Protein AF-A0A1E3A9C6-F1 (afdb_monomer_lite)

Foldseek 3Di:
DDDDKDWDFDPPDPPARWGWIQDPVGIDTDGHPVSVVVVVVVRVVVVVVVVVD

Radius of gyration: 12.29 Å; chains: 1; bounding box: 37×19×24 Å

Secondary structure (DSSP, 8-state):
-----EEEE---STT---EEEE-SS-EEEESSHHHHHHHHHHHHHHHHHHTT-

Sequence (53 aa):
MEYTFKITISACAHHTWQGVLQTETGSHPFMNELELLDAISNQMYLEDMEVFS

pLDDT: mean 81.18, std 11.12, range [51.84, 93.0]

Organism: NCBI:txid1432052

Structure (mmCIF, N/CA/C/O backbone):
data_AF-A0A1E3A9C6-F1
#
_entry.id   AF-A0A1E3A9C6-F1
#
loop_
_atom_site.group_PDB
_atom_site.id
_atom_site.type_symbol
_atom_site.label_atom_id
_atom_site.label_alt_id
_atom_site.label_comp_id
_atom_site.label_asym_id
_atom_site.label_entity_id
_atom_site.label_seq_id
_atom_site.pdbx_PDB_ins_code
_atom_site.Cartn_x
_atom_site.Cartn_y
_atom_site.Cartn_z
_atom_site.occupancy
_atom_site.B_iso_or_equiv
_atom_site.auth_seq_id
_atom_site.auth_comp_id
_atom_site.auth_asym_id
_atom_site.auth_atom_id
_atom_site.pdbx_PDB_model_num
ATOM 1 N N . MET A 1 1 ? -9.646 14.333 10.673 1.00 65.19 1 MET A N 1
ATOM 2 C CA . MET A 1 1 ? -9.113 13.050 11.167 1.00 65.19 1 MET A CA 1
ATOM 3 C C . MET A 1 1 ? -7.827 12.773 10.417 1.00 65.19 1 MET A C 1
ATOM 5 O O . MET A 1 1 ? -7.714 13.206 9.276 1.00 65.19 1 MET A O 1
ATOM 9 N N . GLU A 1 2 ? -6.846 12.173 11.078 1.00 74.06 2 GLU A N 1
ATOM 10 C CA . GLU A 1 2 ? -5.580 11.775 10.460 1.00 74.06 2 GLU A CA 1
ATOM 11 C C . GLU A 1 2 ? -5.619 10.261 10.257 1.00 74.06 2 GLU A C 1
ATOM 13 O O . GLU A 1 2 ? -5.927 9.535 11.200 1.00 74.06 2 GLU A O 1
ATOM 18 N N . TYR A 1 3 ? -5.335 9.805 9.037 1.00 76.38 3 TYR A N 1
ATOM 19 C CA . TYR A 1 3 ? -5.316 8.388 8.686 1.00 76.38 3 TYR A CA 1
ATOM 20 C C . TYR A 1 3 ? -3.874 7.948 8.456 1.00 76.38 3 TYR A C 1
ATOM 22 O O . TYR A 1 3 ? -3.123 8.598 7.727 1.00 76.38 3 TYR A O 1
ATOM 30 N N . THR A 1 4 ? -3.481 6.848 9.095 1.00 83.44 4 THR A N 1
ATOM 31 C CA . THR A 1 4 ? -2.143 6.269 8.947 1.00 83.44 4 THR A CA 1
ATOM 32 C C . THR A 1 4 ? -2.243 4.968 8.169 1.00 83.44 4 THR A C 1
ATOM 34 O O . THR A 1 4 ? -2.872 4.016 8.619 1.00 83.44 4 THR A O 1
ATOM 37 N N . PHE A 1 5 ? -1.568 4.910 7.023 1.00 85.06 5 PHE A N 1
ATOM 38 C CA . PHE A 1 5 ? -1.535 3.730 6.165 1.00 85.06 5 PHE A CA 1
ATOM 39 C C . PHE A 1 5 ? -0.197 3.009 6.276 1.00 85.06 5 PHE A C 1
ATOM 41 O O . PHE A 1 5 ? 0.865 3.637 6.303 1.00 85.06 5 PHE A O 1
ATOM 48 N N . LYS A 1 6 ? -0.234 1.674 6.283 1.00 89.94 6 LYS A N 1
ATOM 49 C CA . LYS A 1 6 ? 0.973 0.850 6.224 1.00 89.94 6 LYS A CA 1
ATOM 50 C C . LYS A 1 6 ? 1.159 0.308 4.813 1.00 89.94 6 LYS A C 1
ATOM 52 O O . LYS A 1 6 ? 0.337 -0.453 4.311 1.00 89.94 6 LYS A O 1
ATOM 57 N N . ILE A 1 7 ? 2.276 0.674 4.193 1.00 89.56 7 ILE A N 1
ATOM 58 C CA . ILE A 1 7 ? 2.579 0.333 2.802 1.00 89.56 7 ILE A CA 1
ATOM 59 C C . ILE A 1 7 ? 3.853 -0.506 2.758 1.00 89.56 7 ILE A C 1
ATOM 61 O O . ILE A 1 7 ? 4.868 -0.144 3.351 1.00 89.56 7 ILE A O 1
ATOM 65 N N . THR A 1 8 ? 3.808 -1.626 2.036 1.00 90.75 8 THR A N 1
ATOM 66 C CA . THR A 1 8 ? 4.999 -2.415 1.696 1.00 90.75 8 THR A CA 1
ATOM 67 C C . THR A 1 8 ? 5.347 -2.181 0.234 1.00 90.75 8 THR A C 1
ATOM 69 O O . THR A 1 8 ? 4.613 -2.628 -0.644 1.00 90.75 8 THR A O 1
ATOM 72 N N . ILE A 1 9 ? 6.465 -1.500 -0.030 1.00 86.12 9 ILE A N 1
ATOM 73 C CA . ILE A 1 9 ? 6.949 -1.227 -1.390 1.00 86.12 9 ILE A CA 1
ATOM 74 C C . ILE A 1 9 ? 7.858 -2.371 -1.840 1.00 86.12 9 ILE A C 1
ATOM 76 O O . ILE A 1 9 ? 8.800 -2.743 -1.145 1.00 86.12 9 ILE A O 1
ATOM 80 N N . SER A 1 10 ? 7.583 -2.920 -3.019 1.00 82.31 10 SER A N 1
ATOM 81 C CA . SER A 1 10 ? 8.365 -3.974 -3.662 1.00 82.31 10 SER A CA 1
ATOM 82 C C . SER A 1 10 ? 8.781 -3.505 -5.053 1.00 82.31 10 SER A C 1
ATOM 84 O O . SER A 1 10 ? 8.131 -3.840 -6.030 1.00 82.31 10 SER A O 1
ATOM 86 N N . ALA A 1 11 ? 9.856 -2.724 -5.168 1.00 70.12 11 ALA A N 1
ATOM 87 C CA . ALA A 1 11 ? 10.319 -2.160 -6.445 1.00 70.12 11 ALA A CA 1
ATOM 88 C C . ALA A 1 11 ? 11.005 -3.207 -7.357 1.00 70.12 11 ALA A C 1
ATOM 90 O O . ALA A 1 11 ? 12.175 -3.081 -7.713 1.00 70.12 11 ALA A O 1
ATOM 91 N N . CYS A 1 12 ? 10.300 -4.285 -7.705 1.00 69.56 12 CYS A N 1
ATOM 92 C CA . CYS A 1 12 ? 10.827 -5.413 -8.482 1.00 69.56 12 CYS A CA 1
ATOM 93 C C . CYS A 1 12 ? 10.961 -5.117 -9.988 1.00 69.56 12 CYS A C 1
ATOM 95 O O . CYS A 1 12 ? 11.687 -5.816 -10.690 1.00 69.56 12 CYS A O 1
ATOM 97 N N . ALA A 1 13 ? 10.275 -4.091 -10.490 1.00 66.88 13 ALA A N 1
ATOM 98 C CA . ALA A 1 13 ? 10.318 -3.634 -11.875 1.00 66.88 13 ALA A CA 1
ATOM 99 C C . ALA A 1 13 ? 10.773 -2.170 -11.919 1.00 66.88 13 ALA A C 1
ATOM 101 O O . ALA A 1 13 ? 10.233 -1.327 -11.200 1.00 66.88 13 ALA A O 1
ATOM 102 N N . HIS A 1 14 ? 11.785 -1.896 -12.748 1.00 67.88 14 HIS A N 1
ATOM 103 C CA . HIS A 1 14 ? 12.453 -0.601 -12.902 1.00 67.88 14 HIS A CA 1
ATOM 104 C C . HIS A 1 14 ? 11.499 0.598 -12.755 1.00 67.88 14 HIS A C 1
ATOM 106 O O . HIS A 1 14 ? 10.619 0.800 -13.586 1.00 67.88 14 HIS A O 1
ATOM 112 N N . HIS A 1 15 ? 11.722 1.405 -11.713 1.00 67.94 15 HIS A N 1
ATOM 113 C CA . HIS A 1 15 ? 11.074 2.705 -11.483 1.00 67.94 15 HIS A CA 1
ATOM 114 C C . HIS A 1 15 ? 9.550 2.697 -11.292 1.00 67.94 15 HIS A C 1
ATOM 116 O O . HIS A 1 15 ? 8.926 3.752 -11.373 1.00 67.94 15 HIS A O 1
ATOM 122 N N . THR A 1 16 ? 8.948 1.546 -11.002 1.00 71.94 16 THR A N 1
ATOM 123 C CA . THR A 1 16 ? 7.538 1.489 -10.593 1.00 71.94 16 THR A CA 1
ATOM 124 C C . THR A 1 16 ? 7.443 1.527 -9.066 1.00 71.94 16 THR A C 1
ATOM 126 O O . THR A 1 16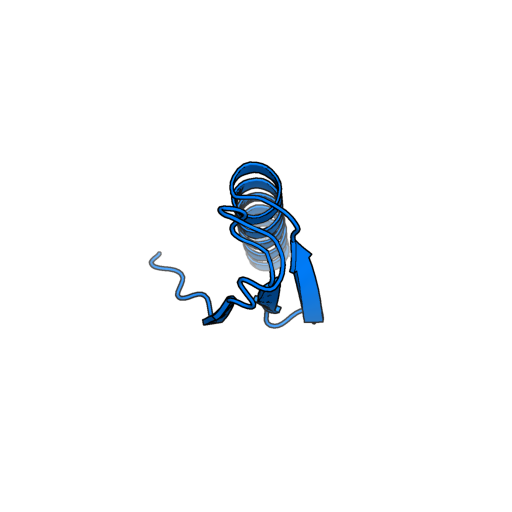 ? 8.341 1.064 -8.364 1.00 71.94 16 THR A O 1
ATOM 129 N N . TRP A 1 17 ? 6.409 2.185 -8.541 1.00 79.88 17 TRP A N 1
ATOM 130 C CA . TRP A 1 17 ? 6.008 2.081 -7.139 1.00 79.88 17 TRP A CA 1
ATOM 131 C C . TRP A 1 17 ? 4.924 1.021 -7.092 1.00 79.88 17 TRP A C 1
ATOM 133 O O . TRP A 1 17 ? 3.750 1.332 -7.241 1.00 79.88 17 TRP A O 1
ATOM 143 N N . GLN A 1 18 ? 5.332 -0.230 -6.961 1.00 89.00 18 GLN A N 1
ATOM 144 C CA . GLN A 1 18 ? 4.435 -1.356 -6.779 1.00 89.00 18 GLN A CA 1
ATOM 145 C C . GLN A 1 18 ? 4.597 -1.938 -5.382 1.00 89.00 18 GLN A C 1
ATOM 147 O O . GLN A 1 18 ? 5.648 -1.816 -4.743 1.00 89.00 18 GLN A O 1
ATOM 152 N N . GLY A 1 19 ? 3.549 -2.586 -4.899 1.00 91.62 19 GLY A N 1
ATOM 153 C CA . GLY A 1 19 ? 3.530 -3.096 -3.546 1.00 91.62 19 GLY A CA 1
ATOM 154 C C . GLY A 1 19 ? 2.140 -3.466 -3.076 1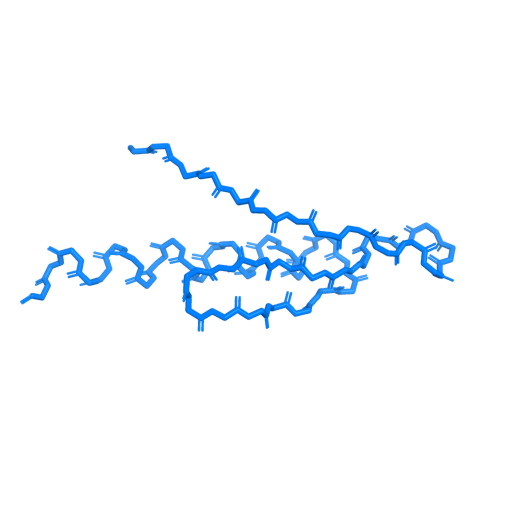.00 91.62 19 GLY A C 1
ATOM 155 O O . GLY A 1 19 ? 1.248 -3.763 -3.867 1.00 91.62 19 GLY A O 1
ATOM 156 N N . VAL A 1 20 ? 1.984 -3.464 -1.757 1.00 93.00 20 VAL A N 1
ATOM 157 C CA . VAL A 1 20 ? 0.725 -3.780 -1.087 1.00 93.00 20 VAL A CA 1
ATOM 158 C C . VAL A 1 20 ? 0.439 -2.724 -0.026 1.00 93.00 20 VAL A C 1
ATOM 160 O O . VAL A 1 20 ? 1.276 -2.461 0.844 1.00 93.00 20 VAL A O 1
ATOM 163 N N . LEU A 1 21 ? -0.750 -2.135 -0.101 1.00 92.25 21 LEU A N 1
ATOM 164 C CA . LEU A 1 21 ? -1.355 -1.324 0.947 1.00 92.25 21 LEU A CA 1
ATOM 165 C C . LEU A 1 21 ? -2.068 -2.257 1.934 1.00 92.25 21 LEU A C 1
ATOM 167 O O . LEU A 1 21 ? -2.902 -3.064 1.528 1.00 92.25 21 LEU A O 1
ATOM 171 N N . GLN A 1 22 ? -1.733 -2.159 3.220 1.00 90.69 22 GLN A N 1
ATOM 172 C CA . GLN A 1 22 ? -2.449 -2.857 4.287 1.00 90.69 22 GLN A CA 1
ATOM 173 C C . GLN A 1 22 ? -3.499 -1.917 4.885 1.00 90.69 22 GLN A C 1
ATOM 175 O O . GLN A 1 22 ? -3.147 -0.859 5.409 1.00 90.69 22 GLN A O 1
ATOM 180 N N . THR A 1 23 ? -4.764 -2.320 4.803 1.00 84.88 23 THR A N 1
ATOM 181 C CA . THR A 1 23 ? -5.929 -1.658 5.405 1.00 84.88 23 THR A CA 1
ATOM 182 C C .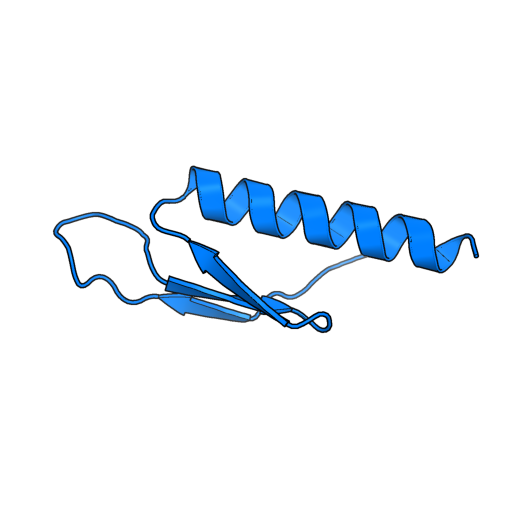 THR A 1 23 ? -6.542 -2.564 6.476 1.00 84.88 23 THR A C 1
ATOM 184 O O . THR A 1 23 ? -6.184 -3.740 6.588 1.00 84.88 23 THR A O 1
ATOM 187 N N . GLU A 1 24 ? -7.481 -2.044 7.269 1.00 79.69 24 GLU A N 1
ATOM 188 C CA . GLU A 1 24 ? -8.252 -2.876 8.208 1.00 79.69 24 GLU A CA 1
ATOM 189 C C . GLU A 1 24 ? -9.143 -3.893 7.477 1.00 79.69 24 GLU A C 1
ATOM 191 O O . GLU A 1 24 ? -9.370 -5.001 7.960 1.00 79.69 24 GLU A O 1
ATOM 196 N N . THR A 1 25 ? -9.588 -3.535 6.271 1.00 81.12 25 THR A N 1
ATOM 197 C CA . THR A 1 25 ? -10.450 -4.347 5.405 1.00 81.12 25 THR A CA 1
ATOM 198 C C . THR A 1 25 ? -9.683 -5.427 4.635 1.00 81.12 25 THR A C 1
ATOM 200 O O . THR A 1 25 ? -10.288 -6.397 4.173 1.00 81.12 25 THR A O 1
ATOM 203 N N . GLY A 1 26 ? -8.355 -5.311 4.508 1.00 86.25 26 GLY A N 1
ATOM 204 C CA . GLY A 1 26 ? -7.534 -6.311 3.838 1.00 86.25 26 GLY A CA 1
ATOM 205 C C . GLY A 1 26 ? -6.217 -5.790 3.265 1.00 86.25 26 GLY A C 1
ATOM 206 O O . GLY A 1 26 ? -5.572 -4.882 3.777 1.00 86.25 26 GLY A O 1
ATOM 207 N N . SER A 1 27 ? -5.746 -6.453 2.211 1.00 91.00 27 SER A N 1
ATOM 208 C CA . SER A 1 27 ? -4.507 -6.101 1.513 1.00 91.00 27 SER A CA 1
ATOM 209 C C . SER A 1 27 ? -4.812 -5.761 0.061 1.00 91.00 27 SER A C 1
ATOM 211 O O . SER A 1 27 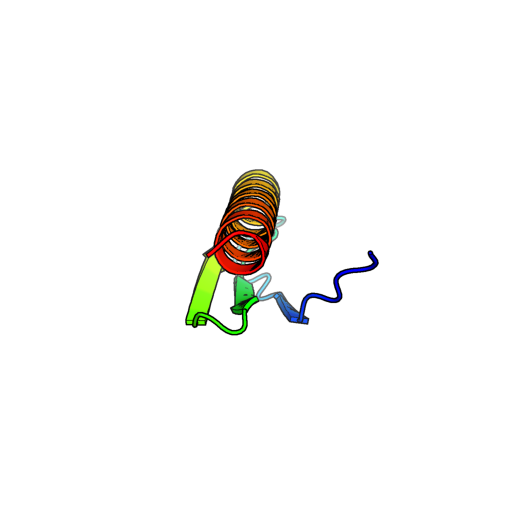? -5.345 -6.595 -0.669 1.00 91.00 27 SER A O 1
ATOM 213 N N . HIS A 1 28 ? -4.434 -4.555 -0.356 1.00 91.62 28 HIS A N 1
ATOM 214 C CA . HIS A 1 28 ? -4.685 -4.022 -1.691 1.00 91.62 28 HIS A CA 1
ATOM 215 C C . HIS A 1 28 ? -3.364 -3.907 -2.463 1.00 91.62 28 HIS A C 1
ATOM 217 O O . HIS A 1 28 ? -2.523 -3.073 -2.112 1.00 91.62 28 HIS A O 1
ATOM 223 N N . PRO A 1 29 ? -3.120 -4.757 -3.477 1.00 92.25 29 PRO A N 1
ATOM 224 C CA . PRO A 1 29 ? -1.943 -4.624 -4.323 1.00 92.25 29 PRO A CA 1
ATOM 225 C C . PRO A 1 29 ? -2.067 -3.398 -5.237 1.00 92.25 29 PRO A C 1
ATOM 227 O O . PRO A 1 29 ? -3.152 -3.102 -5.729 1.00 92.25 29 PRO A O 1
ATOM 230 N N . PHE A 1 30 ? -0.949 -2.721 -5.490 1.00 90.88 30 PHE A N 1
ATOM 231 C CA . PHE A 1 30 ? -0.846 -1.608 -6.436 1.00 90.88 30 PHE A CA 1
ATOM 232 C C . PHE A 1 30 ? 0.407 -1.772 -7.299 1.00 90.88 30 PHE A C 1
ATOM 234 O O . PHE A 1 30 ? 1.420 -2.302 -6.836 1.00 90.88 30 PHE A O 1
ATOM 241 N N . MET A 1 31 ? 0.350 -1.319 -8.550 1.00 89.31 31 MET A N 1
ATOM 242 C CA . MET A 1 31 ? 1.445 -1.421 -9.524 1.00 89.31 31 MET A CA 1
ATOM 243 C C . MET A 1 31 ? 2.109 -0.076 -9.831 1.00 89.31 31 MET A C 1
ATOM 245 O O . MET A 1 31 ? 3.194 -0.033 -10.416 1.00 89.31 31 MET A O 1
ATOM 249 N N . ASN A 1 32 ? 1.458 1.025 -9.467 1.00 88.69 32 ASN A N 1
ATOM 250 C CA . ASN A 1 32 ? 1.941 2.385 -9.668 1.00 88.69 32 ASN A CA 1
ATOM 251 C C . ASN A 1 32 ? 1.329 3.341 -8.627 1.00 88.69 32 ASN A C 1
ATOM 253 O O . ASN A 1 32 ? 0.443 2.970 -7.858 1.00 88.69 32 ASN A O 1
ATOM 257 N N . GLU A 1 33 ? 1.803 4.588 -8.623 1.00 88.06 33 GLU A N 1
ATOM 258 C CA . GLU A 1 33 ? 1.343 5.637 -7.706 1.00 88.06 33 GLU A CA 1
ATOM 259 C C . GLU A 1 33 ? -0.158 5.941 -7.838 1.00 88.06 33 GLU A C 1
ATOM 261 O O . GLU A 1 33 ? -0.828 6.141 -6.828 1.00 88.06 33 GLU A O 1
ATOM 266 N N . LEU A 1 34 ? -0.707 5.940 -9.057 1.00 90.94 34 LEU A N 1
ATOM 267 C CA . LEU A 1 34 ? -2.125 6.245 -9.276 1.00 90.94 34 LEU A CA 1
ATOM 268 C C . LEU A 1 34 ? -3.028 5.179 -8.649 1.00 90.94 34 LEU A C 1
ATOM 270 O O . LEU A 1 34 ? -4.008 5.519 -7.994 1.00 90.94 34 LEU A O 1
ATOM 274 N N . GLU A 1 35 ? -2.670 3.904 -8.796 1.00 91.81 35 GLU A N 1
ATOM 275 C CA . GLU A 1 35 ? -3.390 2.795 -8.159 1.00 91.81 35 GLU A CA 1
ATOM 276 C C . GLU A 1 35 ? -3.314 2.857 -6.628 1.00 91.81 35 GLU A C 1
ATOM 278 O O . GLU A 1 35 ? -4.298 2.567 -5.951 1.00 91.81 35 GLU A O 1
ATOM 283 N N . LEU A 1 36 ? -2.173 3.276 -6.068 1.00 90.12 36 LEU A N 1
ATOM 284 C CA . LEU A 1 36 ? -2.043 3.482 -4.625 1.00 90.12 36 LEU A CA 1
ATOM 285 C C . LEU A 1 36 ? -2.983 4.590 -4.127 1.00 90.12 36 LEU A C 1
ATOM 287 O O . LEU A 1 36 ? -3.657 4.411 -3.113 1.00 90.12 36 LEU A O 1
ATOM 291 N N . LEU A 1 37 ? -3.037 5.723 -4.831 1.00 90.56 37 LEU A N 1
ATOM 292 C CA . LEU A 1 37 ? -3.904 6.845 -4.464 1.00 90.56 37 LEU A CA 1
ATOM 293 C C . LEU A 1 37 ? -5.389 6.478 -4.567 1.00 90.56 37 LEU A C 1
ATOM 295 O O . LEU A 1 37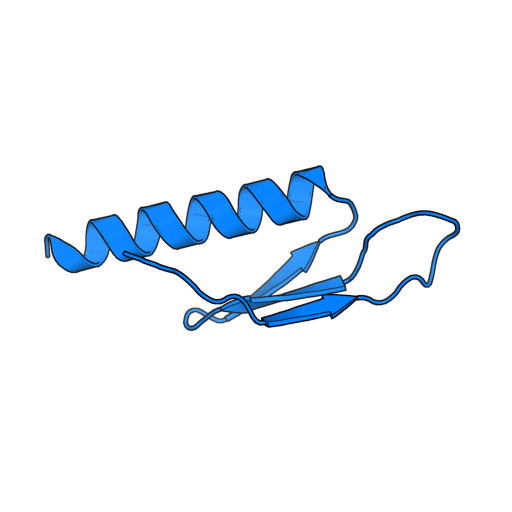 ? -6.163 6.851 -3.687 1.00 90.56 37 LEU A O 1
ATOM 299 N N . ASP A 1 38 ? -5.777 5.717 -5.591 1.00 91.62 38 ASP A N 1
ATOM 300 C CA . ASP A 1 38 ? -7.148 5.223 -5.734 1.00 91.62 38 ASP A CA 1
ATOM 301 C C . ASP A 1 38 ? -7.533 4.277 -4.585 1.00 91.62 38 ASP A C 1
ATOM 303 O O . ASP A 1 38 ? -8.589 4.431 -3.972 1.00 91.62 38 ASP A O 1
ATOM 307 N N . ALA A 1 39 ? -6.641 3.355 -4.204 1.00 89.25 39 ALA A N 1
ATOM 308 C CA . ALA A 1 39 ? -6.871 2.450 -3.079 1.00 89.25 39 ALA A CA 1
ATOM 309 C C . ALA A 1 39 ? -7.023 3.196 -1.739 1.00 89.25 39 ALA A C 1
ATOM 311 O O . ALA A 1 39 ? -7.919 2.878 -0.956 1.00 89.25 39 ALA A O 1
ATOM 312 N N . ILE A 1 40 ? -6.190 4.213 -1.488 1.00 89.56 40 ILE A N 1
ATOM 313 C CA . ILE A 1 40 ? -6.289 5.066 -0.292 1.00 89.56 40 ILE A CA 1
ATOM 314 C C . ILE A 1 40 ? -7.611 5.842 -0.285 1.00 89.56 40 ILE A C 1
ATOM 316 O O . ILE A 1 40 ? -8.301 5.874 0.731 1.00 89.56 40 ILE A O 1
ATOM 320 N N . SER A 1 41 ? -7.978 6.436 -1.422 1.00 90.19 41 SER A N 1
ATOM 321 C CA . SER A 1 41 ? -9.224 7.189 -1.587 1.00 90.19 41 SER A CA 1
ATOM 322 C C . SER A 1 41 ? -10.444 6.316 -1.281 1.00 90.19 41 SER A C 1
ATOM 324 O O . SER A 1 41 ? -11.283 6.678 -0.457 1.00 90.19 41 SER A O 1
ATOM 326 N N . ASN A 1 42 ? -10.502 5.119 -1.872 1.00 86.94 42 ASN A N 1
ATOM 327 C CA . ASN A 1 42 ? -11.585 4.163 -1.650 1.00 86.94 42 ASN A CA 1
ATOM 328 C C . ASN A 1 42 ? -11.699 3.741 -0.176 1.00 86.94 42 ASN A C 1
ATOM 330 O O . ASN A 1 42 ? -12.812 3.655 0.339 1.00 86.94 42 ASN A O 1
ATOM 334 N N . GLN A 1 43 ? -10.575 3.529 0.519 1.00 84.12 43 GLN A N 1
ATOM 335 C CA . GLN A 1 43 ? -10.586 3.201 1.948 1.00 84.12 43 GLN A CA 1
ATOM 336 C C . GLN A 1 43 ? -11.163 4.348 2.791 1.00 84.12 43 GLN A C 1
ATOM 338 O O . GLN A 1 43 ? -12.017 4.104 3.637 1.00 84.12 43 GLN A O 1
ATOM 343 N N . M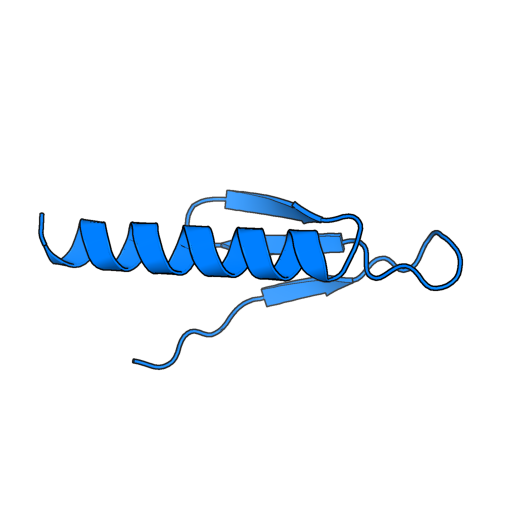ET A 1 44 ? -10.762 5.596 2.526 1.00 83.94 44 MET A N 1
ATOM 344 C CA . MET A 1 44 ? -11.292 6.760 3.248 1.00 83.94 44 MET A CA 1
ATOM 345 C C . MET A 1 44 ? -12.803 6.932 3.036 1.00 83.94 44 MET A C 1
ATOM 347 O O . MET A 1 44 ? -13.522 7.235 3.983 1.00 83.94 44 MET A O 1
ATOM 351 N N . TYR A 1 45 ? -13.303 6.691 1.818 1.00 82.12 45 TYR A N 1
ATOM 352 C CA . TYR A 1 45 ? -14.742 6.749 1.536 1.00 82.12 45 TYR A CA 1
ATOM 353 C C . TYR A 1 45 ? -15.546 5.654 2.250 1.00 82.12 45 TYR A C 1
ATOM 355 O O . TYR A 1 45 ? -16.678 5.909 2.663 1.00 82.12 45 TYR A O 1
ATOM 363 N N . LEU A 1 46 ? -14.995 4.443 2.376 1.00 75.12 46 LEU A N 1
ATOM 364 C CA . LEU A 1 46 ? -15.648 3.345 3.095 1.00 75.12 46 LEU A CA 1
ATOM 365 C C . LEU A 1 46 ? -15.718 3.621 4.600 1.00 75.12 46 LEU A C 1
ATOM 367 O O . LEU A 1 46 ? -16.778 3.446 5.194 1.00 75.12 46 LEU A O 1
ATOM 371 N N . GLU A 1 47 ? -14.627 4.109 5.193 1.00 70.81 47 GLU A N 1
ATOM 372 C CA . GLU A 1 47 ? -14.583 4.465 6.617 1.00 70.81 47 GLU A CA 1
ATOM 373 C C . GLU A 1 47 ? -15.527 5.633 6.937 1.00 70.81 47 GLU A C 1
ATOM 375 O O . GLU A 1 47 ? -16.259 5.576 7.924 1.00 70.81 47 GLU A O 1
ATOM 380 N N . ASP A 1 48 ? -15.603 6.650 6.070 1.00 69.56 48 ASP A N 1
ATOM 381 C CA . ASP A 1 48 ? -16.572 7.735 6.237 1.00 69.56 48 ASP A CA 1
ATOM 382 C C . ASP A 1 48 ? -18.020 7.215 6.175 1.00 69.56 48 ASP A C 1
ATOM 384 O O . ASP A 1 48 ? -18.856 7.695 6.933 1.00 69.56 48 ASP A O 1
ATOM 388 N N . MET A 1 49 ? -18.344 6.224 5.331 1.00 64.56 49 MET A N 1
ATOM 389 C CA . MET A 1 49 ? -19.690 5.626 5.303 1.00 64.56 49 MET A CA 1
ATOM 390 C C . MET A 1 49 ? -20.021 4.803 6.555 1.00 64.56 49 MET A C 1
ATOM 392 O O . MET A 1 49 ? -21.156 4.886 7.024 1.00 64.56 49 MET A O 1
ATOM 396 N N . GLU A 1 50 ? -19.075 4.031 7.099 1.00 60.22 50 GLU A N 1
ATOM 397 C CA . GLU A 1 50 ? -19.297 3.243 8.325 1.00 60.22 50 GLU A CA 1
ATOM 398 C C . GLU A 1 50 ? -19.536 4.130 9.556 1.00 60.22 50 GLU A C 1
ATOM 400 O O . GLU A 1 50 ? -20.303 3.767 10.443 1.00 60.22 50 GLU A O 1
ATOM 405 N N . VAL A 1 51 ? -18.960 5.336 9.598 1.00 57.59 51 VAL A N 1
ATOM 406 C CA . VAL A 1 51 ? -19.208 6.309 10.680 1.00 57.59 51 VAL A CA 1
ATOM 407 C C . VAL A 1 51 ? -20.664 6.812 10.701 1.00 57.59 51 VAL A C 1
ATOM 409 O O . VAL A 1 51 ? -21.135 7.285 11.739 1.00 57.59 51 VAL A O 1
ATOM 412 N N . PHE A 1 52 ? -21.402 6.706 9.590 1.00 54.44 52 PHE A N 1
ATOM 413 C CA . PHE A 1 52 ? -22.804 7.136 9.485 1.00 54.44 52 PHE A CA 1
ATOM 414 C C . PHE A 1 52 ? -23.834 5.990 9.550 1.00 54.44 52 PHE A C 1
ATOM 416 O O . PHE A 1 52 ? -25.029 6.265 9.400 1.00 54.44 52 PHE A O 1
ATOM 423 N N . SER A 1 53 ? -23.408 4.739 9.769 1.00 51.84 53 SER A N 1
ATOM 424 C CA . SER A 1 53 ? -24.283 3.559 9.932 1.00 51.84 53 SER A CA 1
ATOM 425 C C . SER A 1 53 ? -24.443 3.130 11.386 1.00 51.84 53 SER A C 1
ATOM 427 O O . SER A 1 53 ? -25.582 2.774 11.765 1.00 51.84 53 SER A O 1
#